Protein AF-A0A937WK75-F1 (afdb_monomer_lite)

Secondary structure (DSSP, 8-state):
--EEEE---SEE---HHHHHHHHHHHHTT--EEEEE-TT-EE-HHHHHHHHTTSSEEEE-S--

Sequence (63 aa):
MTLTEVKNVQSLSLTQQWRDFITYSQKTSRDFELFVRPNTQLSGPLQKVISQGDIILREIPGQ

Structure (mmCIF, N/CA/C/O backbone):
data_AF-A0A937WK75-F1
#
_entry.id   AF-A0A937WK75-F1
#
loop_
_atom_site.group_PDB
_atom_site.id
_atom_site.type_symbol
_atom_site.label_atom_id
_atom_site.label_alt_id
_atom_site.label_comp_id
_atom_site.label_asym_id
_atom_site.label_entity_id
_atom_site.label_seq_id
_atom_site.pdbx_PDB_ins_code
_atom_site.Cartn_x
_atom_site.Cartn_y
_atom_site.Cartn_z
_atom_site.occupancy
_atom_site.B_iso_or_equiv
_atom_site.auth_seq_id
_atom_site.auth_comp_id
_atom_site.auth_asym_id
_atom_site.auth_atom_id
_atom_site.pdbx_PDB_model_num
ATOM 1 N N . MET A 1 1 ? -18.568 -8.802 -1.143 1.00 49.88 1 MET A N 1
ATOM 2 C CA . MET A 1 1 ? -18.636 -8.015 -2.398 1.00 49.88 1 MET A CA 1
ATOM 3 C C . MET A 1 1 ? -17.295 -7.328 -2.547 1.00 49.88 1 MET A C 1
ATOM 5 O O . MET A 1 1 ? -16.968 -6.530 -1.681 1.00 49.88 1 MET A O 1
ATOM 9 N N . THR A 1 2 ? -16.520 -7.673 -3.569 1.00 49.97 2 THR A N 1
ATOM 10 C CA . THR A 1 2 ? -15.106 -7.277 -3.694 1.00 49.97 2 THR A CA 1
ATOM 11 C C . THR A 1 2 ? -14.955 -6.158 -4.716 1.00 49.97 2 THR A C 1
ATOM 13 O O . THR A 1 2 ? -15.717 -6.112 -5.685 1.00 49.97 2 THR A O 1
ATOM 16 N N . LEU A 1 3 ? -14.016 -5.239 -4.487 1.00 60.44 3 LEU A N 1
ATOM 17 C CA . LEU A 1 3 ? -13.665 -4.197 -5.449 1.00 60.44 3 LEU A CA 1
ATOM 18 C C . LEU A 1 3 ? -12.305 -4.561 -6.053 1.00 60.44 3 LEU A C 1
ATOM 20 O O . LEU A 1 3 ? -11.308 -4.633 -5.336 1.00 60.44 3 LEU A O 1
ATOM 24 N N . THR A 1 4 ? -12.300 -4.861 -7.351 1.00 56.31 4 THR A N 1
ATOM 25 C CA . THR A 1 4 ? -11.145 -5.415 -8.067 1.00 56.31 4 THR A CA 1
ATOM 26 C C . THR A 1 4 ? -10.627 -4.397 -9.076 1.00 56.31 4 THR A C 1
ATOM 28 O O . THR A 1 4 ? -11.360 -4.019 -9.987 1.00 56.31 4 THR A O 1
ATOM 31 N N . GLU A 1 5 ? -9.365 -3.983 -8.941 1.00 64.31 5 GLU A N 1
ATOM 32 C CA . GLU A 1 5 ? -8.704 -3.062 -9.874 1.00 64.31 5 GLU A CA 1
ATOM 33 C C . GLU A 1 5 ? -7.512 -3.766 -10.546 1.00 64.31 5 GLU A C 1
ATOM 35 O O . GLU A 1 5 ? -6.600 -4.256 -9.873 1.00 64.31 5 GLU A O 1
ATOM 40 N N . VAL A 1 6 ? -7.505 -3.805 -11.884 1.00 58.88 6 VAL A N 1
ATOM 41 C CA . VAL A 1 6 ? -6.424 -4.396 -12.691 1.00 58.88 6 VAL A CA 1
ATOM 42 C C . VAL A 1 6 ? -5.632 -3.270 -13.351 1.00 58.88 6 VAL A C 1
ATOM 44 O O . VAL A 1 6 ? -6.135 -2.581 -14.240 1.00 58.88 6 VAL A O 1
ATOM 47 N N . LYS A 1 7 ? -4.375 -3.072 -12.940 1.00 63.66 7 LYS A N 1
ATOM 48 C CA . LYS A 1 7 ? -3.485 -2.063 -13.535 1.00 63.66 7 LYS A CA 1
ATOM 49 C C . LYS A 1 7 ? -2.383 -2.733 -14.348 1.00 63.66 7 LYS A C 1
ATOM 51 O O . LYS A 1 7 ? -1.589 -3.508 -13.831 1.00 63.66 7 LYS A O 1
ATOM 56 N N . ASN A 1 8 ? -2.299 -2.374 -15.627 1.00 56.50 8 ASN A N 1
ATOM 57 C CA . ASN A 1 8 ? -1.306 -2.901 -16.560 1.00 56.50 8 ASN A CA 1
ATOM 58 C C . ASN A 1 8 ? -0.150 -1.907 -16.793 1.00 56.50 8 ASN A C 1
ATOM 60 O O . ASN A 1 8 ? 0.158 -1.560 -17.931 1.00 56.50 8 ASN A O 1
ATOM 64 N N . VAL A 1 9 ? 0.433 -1.374 -15.714 1.00 58.22 9 VAL A N 1
ATOM 65 C CA . VAL A 1 9 ? 1.455 -0.311 -15.770 1.00 58.22 9 VAL A CA 1
ATOM 66 C C . VAL A 1 9 ? 2.742 -0.728 -15.051 1.00 58.22 9 VAL A C 1
ATOM 68 O O . VAL A 1 9 ? 2.696 -1.478 -14.077 1.00 58.22 9 VAL A O 1
ATOM 71 N N . GLN A 1 10 ? 3.896 -0.254 -15.541 1.00 55.38 10 GLN A N 1
ATOM 72 C CA . GLN A 1 10 ? 5.224 -0.602 -14.999 1.00 55.38 10 GLN A CA 1
ATOM 73 C C . GLN A 1 10 ? 5.527 0.070 -13.650 1.00 55.38 10 GLN A C 1
ATOM 75 O O . GLN A 1 10 ? 6.218 -0.513 -12.817 1.00 55.38 10 GLN A O 1
ATOM 80 N N . SER A 1 11 ? 4.991 1.269 -13.415 1.00 52.81 11 SER A N 1
ATOM 81 C CA . SER A 1 11 ? 5.074 1.969 -12.134 1.00 52.81 11 SER A CA 1
ATOM 82 C C . SER A 1 11 ? 3.681 2.403 -11.691 1.00 52.81 11 SER A C 1
ATOM 84 O O . SER A 1 11 ? 2.908 2.970 -12.466 1.00 52.81 11 SER A O 1
ATOM 86 N N . LEU A 1 12 ? 3.343 2.101 -10.437 1.00 62.44 12 LEU A N 1
ATOM 87 C CA . LEU A 1 12 ? 2.060 2.458 -9.844 1.00 62.44 12 LEU A CA 1
ATOM 88 C C . LEU A 1 12 ? 2.290 3.344 -8.615 1.00 62.44 12 LEU A C 1
ATOM 90 O O . LEU A 1 12 ? 2.855 2.925 -7.599 1.00 62.44 12 LEU A O 1
ATOM 94 N N . SER A 1 13 ? 1.844 4.592 -8.726 1.00 63.81 13 SER A N 1
ATOM 95 C CA . SER A 1 13 ? 1.915 5.584 -7.654 1.00 63.81 13 SER A CA 1
ATOM 96 C C . SER A 1 13 ? 0.590 5.654 -6.907 1.00 63.81 13 SER A C 1
ATOM 98 O O . SER A 1 13 ? -0.479 5.591 -7.515 1.00 63.81 13 SER A O 1
ATOM 100 N N . LEU A 1 14 ? 0.660 5.841 -5.588 1.00 61.88 14 LEU A N 1
ATOM 101 C CA . LEU A 1 14 ? -0.511 6.064 -4.745 1.00 61.88 14 LEU A CA 1
ATOM 102 C C . LEU A 1 14 ? -1.091 7.463 -5.023 1.00 61.88 14 LEU A C 1
ATOM 104 O O . LEU A 1 14 ? -0.727 8.441 -4.369 1.00 61.88 14 LEU A O 1
ATOM 108 N N . THR A 1 15 ? -1.960 7.575 -6.028 1.00 71.69 15 THR A N 1
ATOM 109 C CA . THR A 1 15 ? -2.685 8.822 -6.316 1.00 71.69 15 THR A CA 1
ATOM 110 C C . THR A 1 15 ? -3.872 8.991 -5.368 1.00 71.69 15 THR A C 1
ATOM 112 O O . THR A 1 15 ? -4.296 8.053 -4.693 1.00 71.69 15 THR A O 1
ATOM 115 N N . GLN A 1 16 ? -4.411 10.208 -5.290 1.00 72.19 16 GLN A N 1
ATOM 116 C CA . GLN A 1 16 ? -5.473 10.559 -4.344 1.00 72.19 16 GLN A CA 1
ATOM 117 C C . GLN A 1 16 ? -6.733 9.686 -4.496 1.00 72.19 16 GLN A C 1
ATOM 119 O O . GLN A 1 16 ? -7.277 9.250 -3.488 1.00 72.19 16 GLN A O 1
ATOM 124 N N . GLN A 1 17 ? -7.080 9.287 -5.726 1.00 69.94 17 GLN A N 1
ATOM 125 C CA . GLN A 1 17 ? -8.152 8.319 -5.996 1.00 69.94 17 GLN A CA 1
ATOM 126 C C . GLN A 1 17 ? -7.991 6.998 -5.232 1.00 69.94 17 GLN A C 1
ATOM 128 O O . GLN A 1 17 ? -8.977 6.448 -4.757 1.00 69.94 17 GLN A O 1
ATOM 133 N N . TRP A 1 18 ? -6.769 6.482 -5.069 1.00 73.88 18 TRP A N 1
ATOM 134 C CA . TRP A 1 18 ? -6.552 5.222 -4.349 1.00 73.88 18 TRP A CA 1
ATOM 135 C C . TRP A 1 18 ? -6.851 5.355 -2.863 1.00 73.88 18 TRP A C 1
ATOM 137 O O . TRP A 1 18 ? -7.394 4.433 -2.266 1.00 73.88 18 TRP A O 1
ATOM 147 N N . ARG A 1 19 ? -6.548 6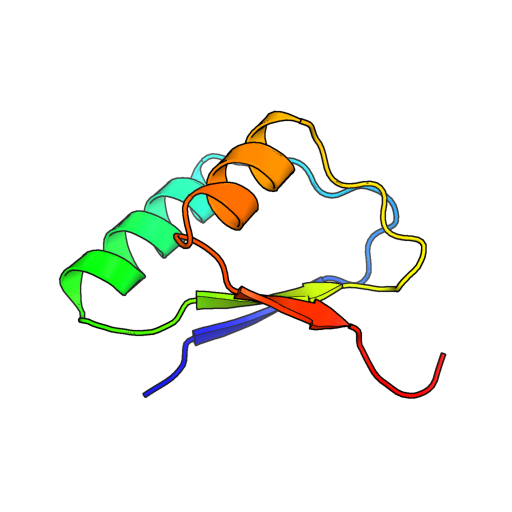.512 -2.266 1.00 75.06 19 ARG A N 1
ATOM 148 C CA . ARG A 1 19 ? -6.909 6.787 -0.867 1.00 75.06 19 ARG A CA 1
ATOM 149 C C . ARG A 1 19 ? -8.423 6.842 -0.698 1.00 75.06 19 ARG A C 1
ATOM 151 O O . ARG A 1 19 ? -8.938 6.336 0.298 1.00 75.06 19 ARG A O 1
ATOM 158 N N . ASP A 1 20 ? -9.124 7.394 -1.683 1.00 77.06 20 ASP A N 1
ATOM 159 C CA . ASP A 1 20 ? -10.584 7.440 -1.681 1.00 77.06 20 ASP A CA 1
ATOM 160 C C . ASP A 1 20 ? -11.182 6.034 -1.834 1.00 77.06 20 ASP A C 1
ATOM 162 O O . ASP A 1 20 ? -12.121 5.694 -1.117 1.00 77.06 20 ASP A O 1
ATOM 166 N N . PHE A 1 21 ? -10.595 5.178 -2.679 1.00 75.12 21 PHE A N 1
ATOM 167 C CA . PHE A 1 21 ? -11.000 3.774 -2.813 1.00 75.12 21 PHE A CA 1
ATOM 168 C C . PHE A 1 21 ? -10.759 2.957 -1.540 1.00 75.12 21 PHE A C 1
ATOM 170 O O . PHE A 1 21 ? -11.654 2.218 -1.141 1.00 75.12 21 PHE A O 1
ATOM 177 N N . ILE A 1 22 ? -9.615 3.135 -0.869 1.00 76.81 22 ILE A N 1
ATOM 178 C CA . ILE A 1 22 ? -9.337 2.518 0.442 1.00 76.81 22 ILE A CA 1
ATOM 179 C C . ILE A 1 22 ? -10.362 2.996 1.479 1.00 76.81 22 ILE A C 1
ATOM 181 O O . ILE A 1 22 ? -10.948 2.209 2.215 1.00 76.81 22 ILE A O 1
ATOM 185 N N . THR A 1 23 ? -10.641 4.299 1.513 1.00 81.94 23 THR A N 1
ATOM 186 C CA . THR A 1 23 ? -11.633 4.859 2.442 1.00 81.94 23 THR A CA 1
ATOM 187 C C . THR A 1 23 ? -13.031 4.304 2.153 1.00 81.94 23 THR A C 1
ATOM 189 O O . THR A 1 23 ? -13.801 4.020 3.071 1.00 81.94 23 THR A O 1
ATOM 192 N N . TYR A 1 24 ? -13.383 4.137 0.878 1.00 80.06 24 TYR A N 1
ATOM 193 C CA . TYR A 1 24 ? -14.661 3.572 0.461 1.00 80.06 24 TYR A CA 1
ATOM 194 C C . TYR A 1 24 ? -14.773 2.076 0.786 1.00 80.06 24 TYR A C 1
ATOM 196 O O . TYR A 1 24 ? -15.825 1.637 1.257 1.00 80.06 24 TYR A O 1
ATOM 204 N N . SER A 1 25 ? -13.708 1.294 0.588 1.00 79.38 25 SER A N 1
ATOM 205 C CA . SER A 1 25 ? -13.684 -0.137 0.906 1.00 79.38 25 SER A CA 1
ATOM 206 C C . SER A 1 25 ? -13.831 -0.368 2.413 1.00 79.38 25 SER A C 1
ATOM 208 O O . SER A 1 25 ? -14.700 -1.134 2.830 1.00 79.38 25 SER A O 1
ATOM 210 N N . GLN A 1 26 ? -13.125 0.414 3.236 1.00 79.12 26 GLN A N 1
ATOM 211 C CA . GLN A 1 26 ? -13.275 0.412 4.694 1.00 79.12 26 GLN A CA 1
ATOM 212 C C . GLN A 1 26 ? -14.704 0.776 5.128 1.00 79.12 26 GLN A C 1
ATOM 214 O O . GLN A 1 26 ? -15.309 0.070 5.933 1.00 79.12 26 GLN A O 1
ATOM 219 N N . LYS A 1 27 ? -15.287 1.841 4.556 1.00 82.94 27 LYS A N 1
ATOM 220 C CA . LYS A 1 27 ? -16.662 2.277 4.873 1.00 82.94 27 LYS A CA 1
ATOM 221 C C . LYS A 1 27 ? -17.734 1.263 4.490 1.00 82.94 27 LYS A C 1
ATOM 223 O O . LYS A 1 27 ? -18.800 1.250 5.095 1.00 82.94 27 LYS A O 1
ATOM 228 N N . THR A 1 28 ? -17.482 0.459 3.464 1.00 80.94 28 THR A N 1
ATOM 229 C CA . THR A 1 28 ? -18.443 -0.526 2.955 1.00 80.94 28 THR A CA 1
ATOM 230 C C . THR A 1 28 ? -18.164 -1.945 3.452 1.00 80.94 28 THR A C 1
ATOM 232 O O . THR A 1 28 ? -18.870 -2.864 3.035 1.00 80.94 28 THR A O 1
ATOM 235 N N . SER A 1 29 ? -17.170 -2.119 4.337 1.00 79.19 29 SER A N 1
ATOM 236 C CA . SER A 1 29 ? -16.668 -3.419 4.804 1.00 79.19 29 SER A CA 1
ATOM 237 C C . SER A 1 29 ? -16.369 -4.368 3.640 1.00 79.19 29 SER A C 1
ATOM 239 O O . SER A 1 29 ? -16.839 -5.506 3.598 1.00 79.19 29 SER A O 1
ATOM 241 N N . ARG A 1 30 ? -15.634 -3.860 2.648 1.00 76.56 30 ARG A N 1
ATOM 242 C CA . ARG A 1 30 ? -15.220 -4.598 1.453 1.00 76.56 30 ARG A CA 1
ATOM 243 C C . ARG A 1 30 ? -13.710 -4.693 1.393 1.00 76.56 30 ARG A C 1
ATOM 245 O O . ARG A 1 30 ? -13.011 -3.747 1.743 1.00 76.56 30 ARG A O 1
ATOM 252 N N . ASP A 1 31 ? -13.236 -5.800 0.845 1.00 78.56 31 ASP A N 1
ATOM 253 C CA . ASP A 1 31 ? -11.827 -5.971 0.536 1.00 78.56 31 ASP A CA 1
ATOM 254 C C . ASP A 1 31 ? -11.478 -5.229 -0.756 1.00 78.56 31 ASP A C 1
ATOM 256 O O . ASP A 1 31 ? -12.209 -5.290 -1.756 1.00 78.56 31 ASP A O 1
ATOM 260 N N . PHE A 1 32 ? -10.354 -4.518 -0.720 1.00 80.31 32 PHE A N 1
ATOM 261 C CA . PHE A 1 32 ? -9.771 -3.877 -1.887 1.00 80.31 32 PHE A CA 1
ATOM 262 C C . PHE A 1 32 ? -8.632 -4.748 -2.414 1.00 80.31 32 PHE A C 1
ATOM 264 O O . PHE A 1 32 ? -7.546 -4.783 -1.832 1.00 80.31 32 PHE A O 1
ATOM 271 N N . GLU A 1 33 ? -8.897 -5.476 -3.499 1.00 82.44 33 GLU A N 1
ATOM 272 C CA . GLU A 1 33 ? -7.911 -6.350 -4.131 1.00 82.44 33 GLU A CA 1
ATOM 273 C C . GLU A 1 33 ? -7.247 -5.634 -5.311 1.00 82.44 33 GLU A C 1
ATOM 275 O O . GLU A 1 33 ? -7.895 -5.264 -6.296 1.00 82.44 33 GLU A O 1
ATOM 280 N N . LEU A 1 34 ? -5.931 -5.457 -5.212 1.00 81.62 34 LEU A N 1
ATOM 281 C CA . LEU A 1 34 ? -5.104 -4.840 -6.238 1.00 81.62 34 LEU A CA 1
ATOM 282 C C . LEU A 1 34 ? -4.339 -5.920 -7.000 1.00 81.62 34 LEU A C 1
ATOM 284 O O . LEU A 1 34 ? -3.446 -6.552 -6.439 1.00 81.62 34 LEU A O 1
ATOM 288 N N . PHE A 1 35 ? -4.649 -6.086 -8.285 1.00 81.38 35 PHE A N 1
ATOM 289 C CA . PHE A 1 35 ? -3.946 -7.022 -9.158 1.00 81.38 35 PHE A CA 1
ATOM 290 C C . PHE A 1 35 ? -2.812 -6.321 -9.912 1.00 81.38 35 PHE A C 1
ATOM 292 O O . PHE A 1 35 ? -3.050 -5.367 -10.661 1.00 81.38 35 PHE A O 1
ATOM 299 N N . VAL A 1 36 ? -1.581 -6.807 -9.736 1.00 79.69 36 VAL A N 1
ATOM 300 C CA . VAL A 1 36 ? -0.365 -6.276 -10.379 1.00 79.69 36 VAL A CA 1
ATOM 301 C C . VAL A 1 36 ? 0.416 -7.365 -11.114 1.00 79.69 36 VAL A C 1
ATOM 303 O O . VAL A 1 36 ? 0.185 -8.560 -10.923 1.00 79.69 36 VAL A O 1
ATOM 306 N N . ARG A 1 37 ? 1.360 -6.960 -11.972 1.00 78.00 37 ARG A N 1
ATOM 307 C CA . ARG A 1 37 ? 2.345 -7.889 -12.538 1.00 78.00 37 ARG A CA 1
ATOM 308 C C . ARG A 1 37 ? 3.423 -8.188 -11.482 1.00 78.00 37 ARG A C 1
ATOM 310 O O . ARG A 1 37 ? 3.741 -7.301 -10.690 1.00 78.00 37 ARG A O 1
ATOM 317 N N . PRO A 1 38 ? 4.050 -9.376 -11.500 1.00 71.62 38 PRO A N 1
ATOM 318 C CA . PRO A 1 38 ? 5.111 -9.737 -10.553 1.00 71.62 38 PRO A CA 1
ATOM 319 C C . PRO A 1 38 ? 6.337 -8.807 -10.626 1.00 71.62 38 PRO A C 1
ATOM 321 O O . PRO A 1 38 ? 7.081 -8.671 -9.663 1.00 71.62 38 PRO A O 1
ATOM 324 N N . ASN A 1 39 ? 6.545 -8.118 -11.754 1.00 73.69 39 ASN A N 1
ATOM 325 C CA . ASN A 1 39 ? 7.622 -7.141 -11.933 1.00 73.69 39 ASN A CA 1
A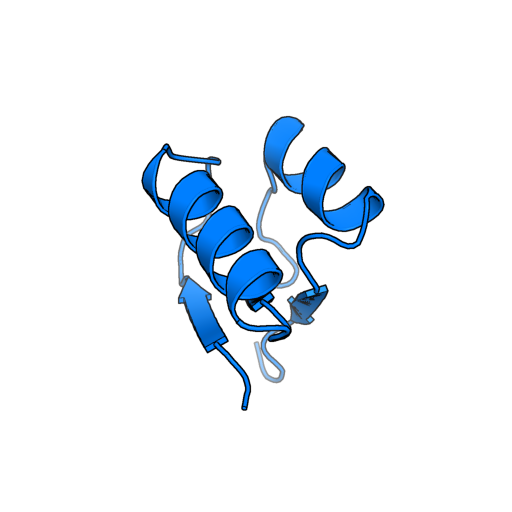TOM 326 C C . ASN A 1 39 ? 7.194 -5.680 -11.690 1.00 73.69 39 ASN A C 1
ATOM 328 O O . ASN A 1 39 ? 7.969 -4.764 -11.974 1.00 73.69 39 ASN A O 1
ATOM 332 N N . THR A 1 40 ? 5.973 -5.435 -11.203 1.00 77.12 40 THR A N 1
ATOM 333 C CA . THR A 1 40 ? 5.496 -4.076 -10.935 1.00 77.12 40 THR A CA 1
ATOM 334 C C . THR A 1 40 ? 6.247 -3.485 -9.743 1.00 77.12 40 THR A C 1
ATOM 336 O O . THR A 1 40 ?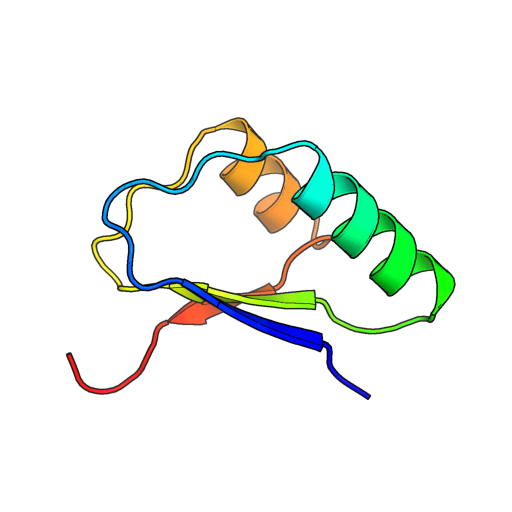 6.170 -3.988 -8.623 1.00 77.12 40 THR A O 1
ATOM 339 N N . GLN A 1 41 ? 6.932 -2.361 -9.958 1.00 76.25 41 GLN A N 1
ATOM 340 C CA . GLN A 1 41 ? 7.550 -1.614 -8.864 1.00 76.25 41 GLN A CA 1
ATOM 341 C C . GLN A 1 41 ? 6.489 -0.795 -8.127 1.00 76.25 41 GLN A C 1
ATOM 343 O O . GLN A 1 41 ? 5.926 0.169 -8.655 1.00 76.25 41 GLN A O 1
ATOM 348 N N . LEU A 1 42 ? 6.219 -1.193 -6.885 1.00 78.69 42 LEU A N 1
ATOM 349 C CA . LEU A 1 42 ? 5.312 -0.489 -5.987 1.00 78.69 42 LEU A CA 1
ATOM 350 C C . LEU A 1 42 ? 6.054 0.641 -5.276 1.00 78.69 42 LEU A C 1
ATOM 352 O O . LEU A 1 42 ? 7.112 0.424 -4.685 1.00 78.69 42 LEU A O 1
ATOM 356 N N . SER A 1 43 ? 5.471 1.837 -5.283 1.00 79.88 43 SER A N 1
ATOM 357 C CA . SER A 1 43 ? 5.991 2.963 -4.502 1.00 79.88 43 SER A CA 1
ATOM 358 C C . SER A 1 43 ? 5.940 2.687 -2.989 1.00 79.88 43 SER A C 1
ATOM 360 O O . SER A 1 43 ? 5.047 1.994 -2.503 1.00 79.88 43 SER A O 1
ATOM 362 N N . GLY A 1 44 ? 6.863 3.275 -2.219 1.00 79.88 44 GLY A N 1
ATOM 363 C CA . GLY A 1 44 ? 6.921 3.114 -0.755 1.00 79.88 44 GLY A CA 1
ATOM 364 C C . GLY A 1 44 ? 5.593 3.382 -0.018 1.00 79.88 44 GLY A C 1
ATOM 365 O O . GLY A 1 44 ? 5.208 2.585 0.837 1.00 79.88 44 GLY A O 1
ATOM 366 N N . PRO A 1 45 ? 4.826 4.438 -0.363 1.00 79.19 45 PRO A N 1
ATOM 367 C CA . PRO A 1 45 ? 3.502 4.665 0.218 1.00 79.19 45 PRO A CA 1
ATOM 368 C C . PRO A 1 45 ? 2.491 3.553 -0.087 1.00 79.19 45 PRO A C 1
ATOM 370 O O . PRO A 1 45 ? 1.661 3.250 0.765 1.00 79.19 45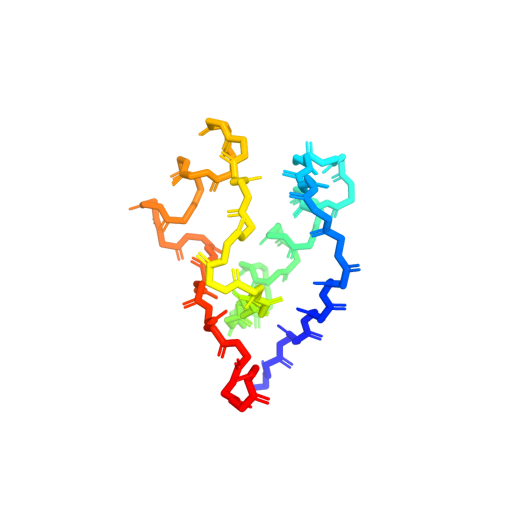 PRO A O 1
ATOM 373 N N . LEU A 1 46 ? 2.561 2.946 -1.277 1.00 77.62 46 LEU A N 1
ATOM 374 C CA . LEU A 1 46 ? 1.679 1.850 -1.679 1.00 77.62 46 LEU A CA 1
ATOM 375 C C . LEU A 1 46 ? 2.035 0.551 -0.942 1.00 77.62 46 LEU A 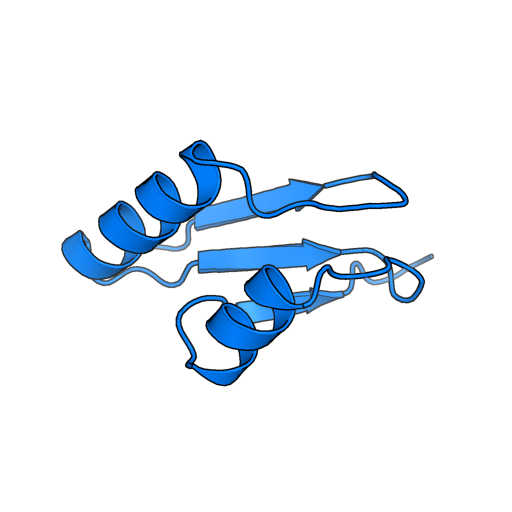C 1
ATOM 377 O O . LEU A 1 46 ? 1.151 -0.142 -0.451 1.00 77.62 46 LEU A O 1
ATOM 381 N N . GLN A 1 47 ? 3.329 0.264 -0.780 1.00 80.00 47 GLN A N 1
ATOM 382 C CA . GLN A 1 47 ? 3.789 -0.861 0.043 1.00 80.00 47 GLN A CA 1
ATOM 383 C C . GLN A 1 47 ? 3.333 -0.719 1.500 1.00 80.00 47 GLN A C 1
ATOM 385 O O . GLN A 1 47 ? 2.921 -1.700 2.112 1.00 80.00 47 GLN A O 1
ATOM 390 N N . LYS A 1 48 ? 3.339 0.506 2.043 1.00 84.06 48 LYS A N 1
ATOM 391 C CA . LYS A 1 48 ? 2.898 0.764 3.418 1.00 84.06 48 LYS A CA 1
ATOM 392 C C . LYS A 1 48 ? 1.430 0.389 3.633 1.00 84.06 48 LYS A C 1
ATOM 394 O O . LYS A 1 48 ? 1.142 -0.327 4.583 1.00 84.06 48 LYS A O 1
ATOM 399 N N . VAL A 1 49 ? 0.529 0.820 2.749 1.00 80.56 49 VAL A N 1
ATOM 400 C CA . VAL A 1 49 ? -0.907 0.504 2.875 1.00 80.56 49 VAL A CA 1
ATOM 401 C C . VAL A 1 49 ? -1.200 -0.985 2.646 1.00 80.56 49 VAL A C 1
ATOM 403 O O . VAL A 1 49 ? -2.078 -1.541 3.297 1.00 80.56 49 VAL A O 1
ATOM 406 N N . ILE A 1 50 ? -0.412 -1.671 1.809 1.00 83.81 50 ILE A N 1
ATOM 407 C CA . ILE A 1 50 ? -0.489 -3.136 1.665 1.00 83.81 50 ILE A CA 1
ATOM 408 C C . ILE A 1 50 ? -0.054 -3.825 2.966 1.00 83.81 50 ILE A C 1
ATOM 410 O O . ILE A 1 50 ? -0.768 -4.681 3.478 1.00 83.81 50 ILE A O 1
ATOM 414 N N . SER A 1 51 ? 1.077 -3.417 3.555 1.00 81.19 51 SER A N 1
ATOM 415 C CA . SER A 1 51 ? 1.536 -3.949 4.849 1.00 81.19 51 SER A CA 1
ATOM 416 C C . SER A 1 51 ? 0.572 -3.667 6.001 1.00 81.19 51 SER A C 1
ATOM 418 O O . SER A 1 51 ? 0.540 -4.429 6.961 1.00 81.19 51 SER A O 1
ATOM 420 N N . GLN A 1 52 ? -0.198 -2.583 5.926 1.00 82.75 52 GLN A N 1
ATOM 421 C CA . GLN A 1 52 ? -1.225 -2.248 6.914 1.00 82.75 52 GLN A CA 1
ATOM 422 C C . GLN A 1 52 ? -2.504 -3.088 6.763 1.00 82.75 52 GLN A C 1
ATOM 424 O O . GLN A 1 52 ? -3.352 -3.044 7.648 1.00 82.75 52 GLN A O 1
ATOM 429 N N . GLY A 1 53 ? -2.632 -3.870 5.685 1.00 81.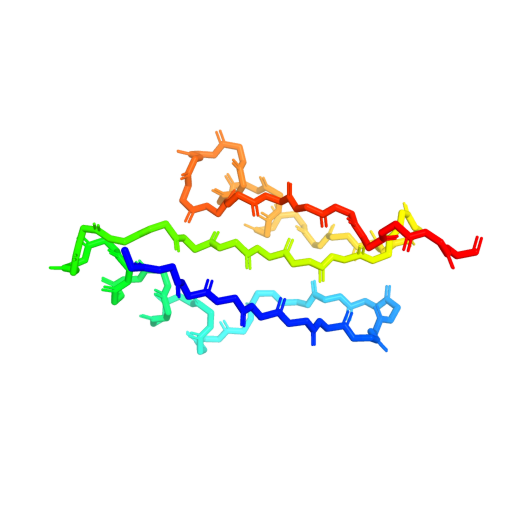12 53 GLY A N 1
ATOM 430 C CA . GLY A 1 53 ? -3.824 -4.669 5.395 1.00 81.12 53 GLY A CA 1
ATOM 431 C C . GLY A 1 53 ? -4.955 -3.880 4.732 1.00 81.12 53 GLY A C 1
ATOM 432 O O . GLY A 1 53 ? -6.028 -4.434 4.520 1.00 81.12 53 GLY A O 1
ATOM 433 N N . ASP A 1 54 ? -4.722 -2.616 4.366 1.00 80.94 54 ASP A N 1
ATOM 434 C CA . ASP A 1 54 ? -5.714 -1.774 3.685 1.00 80.94 54 ASP A CA 1
ATOM 435 C C . ASP A 1 54 ? -5.925 -2.189 2.218 1.00 80.94 54 ASP A C 1
ATOM 437 O O . ASP A 1 54 ? -6.960 -1.890 1.619 1.00 80.94 54 ASP A O 1
ATOM 441 N N . ILE A 1 55 ? -4.931 -2.860 1.625 1.00 83.44 55 ILE A N 1
ATOM 442 C CA . ILE A 1 55 ? -4.956 -3.364 0.249 1.00 83.44 55 ILE A CA 1
ATOM 443 C C . ILE A 1 55 ? -4.467 -4.808 0.232 1.00 83.44 55 ILE A C 1
ATOM 445 O O . ILE A 1 55 ? -3.363 -5.107 0.690 1.00 83.44 55 ILE A O 1
ATOM 449 N N . ILE A 1 56 ? -5.242 -5.689 -0.392 1.00 84.56 56 ILE A N 1
ATOM 450 C CA . ILE A 1 56 ? -4.835 -7.063 -0.668 1.00 84.56 56 ILE A CA 1
ATOM 451 C C . ILE A 1 56 ? -4.151 -7.088 -2.033 1.00 84.56 56 ILE A C 1
ATOM 453 O O . ILE A 1 56 ? -4.798 -6.944 -3.070 1.00 84.56 56 ILE A O 1
ATOM 457 N N . LEU A 1 57 ? -2.832 -7.269 -2.046 1.00 82.25 57 LEU A N 1
ATOM 458 C CA . LEU A 1 57 ? -2.083 -7.407 -3.291 1.00 82.25 57 LEU A CA 1
ATOM 459 C C . LEU A 1 57 ? -2.264 -8.818 -3.868 1.00 82.25 57 LEU A C 1
ATOM 461 O O . LEU A 1 57 ? -2.076 -9.822 -3.177 1.00 82.25 57 LEU A O 1
ATOM 465 N N . ARG A 1 58 ? -2.605 -8.888 -5.150 1.00 84.19 58 ARG A N 1
ATOM 466 C CA . ARG A 1 58 ? -2.698 -10.113 -5.941 1.00 84.19 58 ARG A CA 1
ATOM 467 C C . ARG A 1 58 ? -1.816 -9.982 -7.173 1.00 84.19 58 ARG A C 1
ATOM 469 O O . ARG A 1 58 ? -1.688 -8.907 -7.754 1.00 84.19 58 ARG A O 1
ATOM 476 N N . GLU A 1 59 ? -1.221 -11.085 -7.588 1.00 79.62 59 GLU A N 1
ATOM 477 C CA . GLU A 1 59 ? -0.497 -11.150 -8.854 1.00 79.62 59 GLU A CA 1
ATOM 478 C C . GLU A 1 59 ? -1.442 -11.636 -9.950 1.00 79.62 59 GLU A C 1
ATOM 480 O O . GLU A 1 59 ? -2.326 -12.454 -9.694 1.00 79.62 59 GLU A O 1
ATOM 485 N N . ILE A 1 60 ? -1.280 -11.129 -11.171 1.00 74.88 60 ILE A N 1
ATOM 486 C CA . ILE A 1 60 ? -2.028 -11.624 -12.331 1.00 74.88 60 ILE A CA 1
ATOM 487 C C . ILE A 1 60 ? -1.400 -12.963 -12.765 1.00 74.88 60 ILE A C 1
ATOM 489 O O . ILE A 1 60 ? -0.255 -12.954 -13.227 1.00 74.88 60 ILE A O 1
ATOM 493 N N . PRO A 1 61 ? -2.102 -14.108 -12.641 1.00 62.03 61 PRO A N 1
ATOM 494 C CA . PRO A 1 61 ? -1.560 -15.398 -13.056 1.00 62.03 61 PRO A CA 1
ATOM 495 C C . PRO A 1 61 ? -1.484 -15.489 -14.590 1.00 62.03 61 PRO A C 1
ATOM 497 O O . PRO A 1 61 ? -2.448 -15.157 -15.278 1.00 62.03 61 PRO A O 1
ATOM 500 N N . GLY A 1 62 ? -0.352 -15.968 -15.120 1.00 60.19 62 GLY A N 1
ATOM 501 C CA . GLY A 1 62 ? -0.164 -16.233 -16.558 1.00 60.19 62 GLY A CA 1
ATOM 502 C C . GLY A 1 62 ? 0.569 -15.148 -17.357 1.00 60.19 62 GLY A C 1
ATOM 503 O O . GLY A 1 62 ? 0.194 -14.887 -18.498 1.00 60.19 62 GLY A O 1
ATOM 504 N N . GLN A 1 63 ? 1.579 -14.500 -16.766 1.00 51.41 63 GLN A N 1
ATOM 505 C CA . GLN A 1 63 ? 2.562 -13.698 -17.513 1.00 51.41 63 GLN A CA 1
ATOM 506 C C . GLN A 1 63 ? 3.496 -14.578 -18.342 1.00 51.41 63 GLN A C 1
ATOM 508 O O . GLN A 1 63 ? 3.941 -15.613 -17.798 1.00 51.41 63 GLN A O 1
#

pLDDT: mean 73.32, std 10.04, range [49.88, 84.56]

Radius of gyration: 11.28 Å; chains: 1; bounding box: 26×27×24 Å

Foldseek 3Di:
DEDEDEDPDQEDDDDPVNVVVLVVCVVVVYAAEYEDAPNRDYDPVRVVCVVVRSYHYDYDPDD